Protein AF-A0AAN5C0Z8-F1 (afdb_monomer)

Structure (mmCIF, N/CA/C/O backbone):
data_AF-A0AAN5C0Z8-F1
#
_entry.id   AF-A0AAN5C0Z8-F1
#
loop_
_atom_site.group_PDB
_atom_site.id
_atom_site.type_symbol
_atom_site.label_atom_id
_atom_site.label_alt_id
_atom_site.label_comp_id
_atom_site.label_asym_id
_atom_site.label_entity_id
_atom_site.label_seq_id
_atom_site.pdbx_PDB_ins_code
_atom_site.Cartn_x
_atom_site.Cartn_y
_atom_site.Cartn_z
_atom_site.occupancy
_atom_site.B_iso_or_equiv
_atom_site.auth_seq_id
_atom_site.auth_comp_id
_atom_site.auth_asym_id
_atom_site.auth_atom_id
_atom_site.pdbx_PDB_model_num
ATOM 1 N N . MET A 1 1 ? -19.705 4.563 -16.775 1.00 42.06 1 MET A N 1
ATOM 2 C CA . MET A 1 1 ? -19.426 5.888 -16.173 1.00 42.06 1 MET A CA 1
ATOM 3 C C . MET A 1 1 ? -18.186 5.730 -15.316 1.00 42.06 1 MET A C 1
ATOM 5 O O . MET A 1 1 ? -18.200 4.785 -14.533 1.00 42.06 1 MET A O 1
ATOM 9 N N . PRO A 1 2 ? -17.132 6.552 -15.460 1.00 52.19 2 PRO A N 1
ATOM 10 C CA . PRO A 1 2 ? -15.995 6.450 -14.554 1.00 52.19 2 PRO A CA 1
ATOM 11 C C . PRO A 1 2 ? -16.487 6.781 -13.142 1.00 52.19 2 PRO A C 1
ATOM 13 O O . PRO A 1 2 ? -17.054 7.849 -12.907 1.00 52.19 2 PRO A O 1
ATOM 16 N N . ARG A 1 3 ? -16.362 5.817 -12.231 1.00 72.62 3 ARG A N 1
ATOM 17 C CA . ARG A 1 3 ? -16.708 5.975 -10.820 1.00 72.62 3 ARG A CA 1
ATOM 18 C C . ARG A 1 3 ? -15.417 6.318 -10.092 1.00 72.62 3 ARG A C 1
ATOM 20 O O . ARG A 1 3 ? -14.551 5.469 -9.947 1.00 72.62 3 ARG A O 1
ATOM 27 N N . GLY A 1 4 ? -15.259 7.579 -9.704 1.00 83.19 4 GLY A N 1
ATOM 28 C CA . GLY A 1 4 ? -14.237 7.941 -8.726 1.00 83.19 4 GLY A CA 1
ATOM 29 C C . GLY A 1 4 ? -14.660 7.461 -7.339 1.00 83.19 4 GLY A C 1
ATOM 30 O O . GLY A 1 4 ? -15.857 7.404 -7.044 1.00 83.19 4 GLY A O 1
ATOM 31 N N . LEU A 1 5 ? -13.692 7.144 -6.481 1.00 92.81 5 LEU A N 1
ATOM 32 C CA . LEU A 1 5 ? -13.952 6.880 -5.069 1.00 92.81 5 LEU A CA 1
ATOM 33 C C . LEU A 1 5 ? -13.829 8.167 -4.254 1.00 92.81 5 LEU A C 1
ATOM 35 O O . LEU A 1 5 ? -12.943 8.992 -4.472 1.00 92.81 5 LEU A O 1
ATOM 39 N N . SER A 1 6 ? -14.733 8.340 -3.290 1.00 95.12 6 SER A N 1
ATOM 40 C CA . SER A 1 6 ? -14.636 9.438 -2.332 1.00 95.12 6 SER A CA 1
ATOM 41 C C . SER A 1 6 ? -13.524 9.135 -1.336 1.00 95.12 6 SER A C 1
ATOM 43 O O . SER A 1 6 ? -13.657 8.212 -0.534 1.00 95.12 6 SER A O 1
ATOM 45 N N . THR A 1 7 ? -12.471 9.955 -1.329 1.00 96.81 7 THR A N 1
ATOM 46 C CA . THR A 1 7 ? -11.378 9.854 -0.352 1.00 96.81 7 THR A CA 1
ATOM 47 C C . THR A 1 7 ? -11.908 9.760 1.078 1.00 96.81 7 THR A C 1
ATOM 49 O O . THR A 1 7 ? -11.515 8.861 1.813 1.00 96.81 7 THR A O 1
ATOM 52 N N . LYS A 1 8 ? -12.881 10.605 1.453 1.00 97.69 8 LYS A N 1
ATOM 53 C CA . LYS A 1 8 ? -13.508 10.570 2.783 1.00 97.69 8 LYS A CA 1
ATOM 54 C C . LYS A 1 8 ? -14.092 9.191 3.117 1.00 97.69 8 LYS A C 1
ATOM 56 O O . LYS A 1 8 ? -13.819 8.671 4.192 1.00 97.69 8 LYS A O 1
ATOM 61 N N . LEU A 1 9 ? -14.873 8.600 2.209 1.00 96.44 9 LEU A N 1
ATOM 62 C CA . LEU A 1 9 ? -15.515 7.302 2.458 1.00 96.44 9 LEU A CA 1
ATOM 63 C C . LEU A 1 9 ? -14.497 6.162 2.581 1.00 96.44 9 LEU A C 1
ATOM 65 O O . LEU A 1 9 ? -14.704 5.248 3.379 1.00 96.44 9 LEU A O 1
ATOM 69 N N . VAL A 1 10 ? -13.400 6.221 1.820 1.00 97.69 10 VAL A N 1
ATOM 70 C CA . VAL A 1 10 ? -12.315 5.232 1.903 1.00 97.69 10 VAL A CA 1
ATOM 71 C C . VAL A 1 10 ? -11.598 5.322 3.251 1.00 97.69 10 VAL A C 1
ATOM 73 O O . VAL A 1 10 ? -11.408 4.294 3.896 1.00 97.69 10 VAL A O 1
ATOM 76 N N . PHE A 1 11 ? -11.285 6.530 3.733 1.00 97.81 11 PHE A N 1
ATOM 77 C CA . PHE A 1 11 ? -10.712 6.717 5.073 1.00 97.81 11 PHE A CA 1
ATOM 78 C C . PHE A 1 11 ? -11.661 6.237 6.180 1.00 97.81 11 PHE A C 1
ATOM 80 O O . PHE A 1 11 ? -11.259 5.429 7.010 1.00 97.81 11 PHE A O 1
ATOM 87 N N . GLU A 1 12 ? -12.944 6.616 6.141 1.00 98.06 12 GLU A N 1
ATOM 88 C CA . GLU A 1 12 ? -13.938 6.144 7.121 1.00 98.06 12 GLU A CA 1
ATOM 89 C C . GLU A 1 12 ? -14.072 4.612 7.137 1.00 98.06 12 GLU A C 1
ATOM 91 O O . GLU A 1 12 ? -14.392 4.012 8.168 1.00 98.06 12 GLU A O 1
ATOM 96 N N . ARG A 1 13 ? -13.871 3.954 5.989 1.00 97.56 13 ARG A N 1
ATOM 97 C CA . ARG A 1 13 ? -13.864 2.491 5.910 1.00 97.56 13 ARG A CA 1
ATOM 98 C C . ARG A 1 13 ? -12.573 1.897 6.467 1.00 97.56 13 ARG A C 1
ATOM 100 O O . ARG A 1 13 ? -12.656 0.939 7.233 1.00 97.56 13 ARG A O 1
ATOM 107 N N . SER A 1 14 ? -11.424 2.482 6.138 1.00 96.75 14 SER A N 1
ATOM 108 C CA . SER A 1 14 ? -10.122 2.100 6.696 1.00 96.75 14 SER A CA 1
ATOM 109 C C . SER A 1 14 ? -10.128 2.169 8.225 1.00 96.75 14 SER A C 1
ATOM 111 O O . SER A 1 14 ? -9.691 1.228 8.884 1.00 96.75 14 SER A O 1
ATOM 113 N N . ASP A 1 15 ? -10.706 3.221 8.805 1.00 96.62 15 ASP A N 1
ATOM 114 C CA . ASP A 1 15 ? -10.819 3.365 10.261 1.00 96.62 15 ASP A CA 1
ATOM 115 C C . ASP A 1 15 ? -11.615 2.209 10.889 1.00 96.62 15 ASP A C 1
ATOM 117 O O . ASP A 1 15 ? -11.227 1.666 11.923 1.00 96.62 15 ASP A O 1
ATOM 121 N N . LYS A 1 16 ? -12.697 1.763 10.233 1.00 97.12 16 LYS A N 1
ATOM 122 C CA . LYS A 1 16 ? -13.486 0.601 10.682 1.00 97.12 16 LYS A CA 1
ATOM 123 C C . LYS A 1 16 ? -12.697 -0.704 10.600 1.00 97.12 16 LYS A C 1
ATOM 125 O O . LYS A 1 16 ? -12.878 -1.567 11.455 1.00 97.12 16 LYS A O 1
ATOM 130 N N . PHE A 1 17 ? -11.851 -0.871 9.586 1.00 95.31 17 PHE A N 1
ATOM 131 C CA . PHE A 1 17 ? -10.997 -2.054 9.444 1.00 95.31 17 PHE A CA 1
ATOM 132 C C . PHE A 1 17 ? -9.941 -2.101 10.543 1.00 95.31 17 PHE A C 1
ATOM 134 O O . PHE A 1 17 ? -9.792 -3.120 11.215 1.00 95.31 17 PHE A O 1
ATOM 141 N N . ILE A 1 18 ? -9.267 -0.974 10.772 1.00 94.56 18 ILE A N 1
ATOM 142 C CA . ILE A 1 18 ? -8.286 -0.808 11.846 1.00 94.56 18 ILE A CA 1
ATOM 143 C C . ILE A 1 18 ? -8.930 -1.111 13.202 1.00 94.56 18 ILE A C 1
ATOM 145 O O . ILE A 1 18 ? -8.392 -1.916 13.960 1.00 94.56 18 ILE A O 1
ATOM 149 N N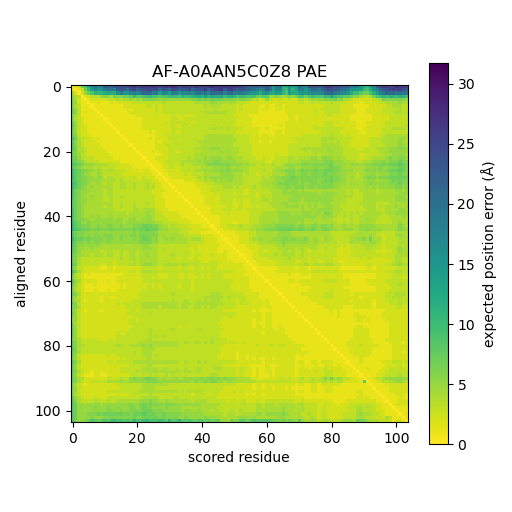 . ALA A 1 19 ? -10.107 -0.539 13.482 1.00 95.94 19 ALA A N 1
ATOM 150 C CA . ALA A 1 19 ? -10.832 -0.783 14.728 1.00 95.94 19 ALA A CA 1
ATOM 151 C C . ALA A 1 19 ? -11.140 -2.275 14.937 1.00 95.94 19 ALA A C 1
ATOM 153 O O . ALA A 1 19 ? -10.819 -2.818 15.989 1.00 95.94 19 ALA A O 1
ATOM 154 N N . ARG A 1 20 ? -11.668 -2.965 13.915 1.00 96.19 20 ARG A N 1
ATOM 155 C CA . ARG A 1 20 ? -11.967 -4.409 13.983 1.00 96.19 20 ARG A CA 1
ATOM 156 C C . ARG A 1 20 ? -10.730 -5.263 14.262 1.00 96.19 20 ARG A C 1
ATOM 158 O O . ARG A 1 20 ? -10.811 -6.214 15.032 1.00 96.19 20 ARG A O 1
ATOM 165 N N . ARG A 1 21 ? -9.591 -4.941 13.643 1.00 95.38 21 ARG A N 1
ATOM 166 C CA . ARG A 1 21 ? -8.324 -5.663 13.854 1.00 95.38 21 ARG A CA 1
ATOM 167 C C . ARG A 1 21 ? -7.804 -5.470 15.278 1.00 95.38 21 ARG A C 1
ATOM 169 O O . ARG A 1 21 ? -7.409 -6.437 15.922 1.00 95.38 21 ARG A O 1
ATOM 176 N N . ILE A 1 22 ? -7.885 -4.245 15.798 1.00 96.06 22 ILE A N 1
ATOM 177 C CA . ILE A 1 22 ? -7.540 -3.940 17.194 1.00 96.06 22 ILE A CA 1
ATOM 178 C C . ILE A 1 22 ? -8.473 -4.684 18.161 1.00 96.06 22 ILE A C 1
ATOM 180 O O . ILE A 1 22 ? -7.999 -5.295 19.116 1.00 96.06 22 ILE A O 1
ATOM 184 N N . GLU A 1 23 ? -9.784 -4.689 17.906 1.00 97.75 23 GLU A N 1
ATOM 185 C CA . GLU A 1 23 ? -10.771 -5.443 18.697 1.00 97.75 23 GLU A CA 1
ATOM 186 C C . GLU A 1 23 ? -10.501 -6.958 18.679 1.00 97.75 23 GLU A C 1
ATOM 188 O O . GLU A 1 23 ? -10.714 -7.633 19.686 1.00 97.75 23 GLU A O 1
ATOM 193 N N . ALA A 1 24 ? -9.979 -7.487 17.568 1.00 97.62 24 ALA A N 1
ATOM 194 C CA . ALA A 1 24 ? -9.542 -8.877 17.438 1.00 97.62 24 ALA A CA 1
ATOM 195 C C . ALA A 1 24 ? -8.196 -9.179 18.133 1.00 97.62 24 ALA A C 1
ATOM 197 O O . ALA A 1 24 ? -7.743 -10.324 18.121 1.00 97.62 24 ALA A O 1
ATOM 198 N N . GLY A 1 25 ? -7.562 -8.180 18.756 1.00 97.31 25 GLY A N 1
ATOM 199 C CA . GLY A 1 25 ? -6.299 -8.319 19.481 1.00 97.31 25 GLY A CA 1
ATOM 200 C C . GLY A 1 25 ? -5.045 -8.167 18.617 1.00 97.31 25 GLY A C 1
ATOM 201 O O . GLY A 1 25 ? -3.947 -8.455 19.095 1.00 97.31 25 GLY A O 1
ATOM 202 N N . GLU A 1 26 ? -5.169 -7.720 17.364 1.00 97.12 26 GLU A N 1
ATOM 203 C CA . GLU A 1 26 ? -4.000 -7.421 16.538 1.00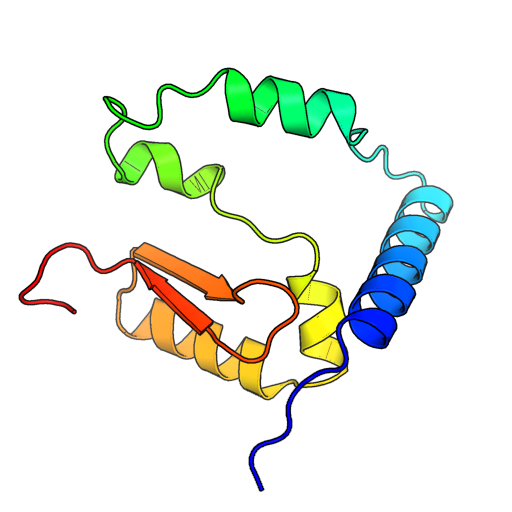 97.12 26 GLU A CA 1
ATOM 204 C C . GLU A 1 26 ? -3.279 -6.161 17.032 1.00 97.12 26 GLU A C 1
ATOM 206 O O . GLU A 1 26 ? -3.885 -5.115 17.271 1.00 97.12 26 GLU A O 1
ATOM 211 N N . VAL A 1 27 ? -1.950 -6.241 17.117 1.00 94.56 27 VAL A N 1
ATOM 212 C CA . VAL A 1 27 ? -1.092 -5.083 17.379 1.00 94.56 27 VAL A CA 1
ATOM 213 C C . VAL A 1 27 ? -0.675 -4.482 16.042 1.00 94.56 27 VAL A C 1
ATOM 215 O O . VAL A 1 27 ? 0.140 -5.054 15.317 1.00 94.56 27 VAL A O 1
ATOM 218 N N . LEU A 1 28 ? -1.251 -3.329 15.708 1.00 91.62 28 LEU A N 1
ATOM 219 C CA . LEU A 1 28 ? -0.931 -2.596 14.485 1.00 91.62 28 LEU A CA 1
ATOM 220 C C . LEU A 1 28 ? 0.170 -1.559 14.749 1.00 91.62 28 LEU A C 1
ATOM 222 O O . LEU A 1 28 ? 0.145 -0.910 15.796 1.00 91.62 28 LEU A O 1
ATOM 226 N N . PRO A 1 29 ? 1.116 -1.359 13.812 1.00 91.25 29 PRO A N 1
ATOM 227 C CA . PRO A 1 29 ? 2.142 -0.338 13.962 1.00 91.25 29 PRO A CA 1
ATOM 228 C C . PRO A 1 29 ? 1.511 1.055 13.941 1.00 91.25 29 PRO A C 1
ATOM 230 O O . PRO A 1 29 ? 0.698 1.375 13.067 1.00 91.25 29 PRO A O 1
ATOM 233 N N . SER A 1 30 ? 1.927 1.899 14.877 1.00 90.94 30 SER A N 1
ATOM 234 C CA . SER A 1 30 ? 1.558 3.310 14.926 1.00 90.94 30 SER A CA 1
ATOM 235 C C . SER A 1 30 ? 2.034 4.061 13.678 1.00 90.94 30 SER A C 1
ATOM 237 O O . SER A 1 30 ? 2.966 3.645 12.986 1.00 90.94 30 SER A O 1
ATOM 239 N N . GLN A 1 31 ? 1.422 5.216 13.403 1.00 88.31 31 GLN A N 1
ATOM 240 C CA . GLN A 1 31 ? 1.851 6.074 12.293 1.00 88.31 31 GLN A CA 1
ATOM 241 C C . GLN A 1 31 ? 3.321 6.495 12.430 1.00 88.31 31 GLN A C 1
ATOM 243 O O . GLN A 1 31 ? 4.039 6.530 11.436 1.00 88.31 31 GLN A O 1
ATOM 248 N N . SER A 1 32 ? 3.787 6.756 13.655 1.00 94.44 32 SER A N 1
ATOM 249 C CA . SER A 1 32 ? 5.181 7.122 13.919 1.00 94.44 32 SER A CA 1
ATOM 250 C C . SER A 1 32 ? 6.150 5.986 13.590 1.00 94.44 32 SER A C 1
ATOM 252 O O . SER A 1 32 ? 7.148 6.227 12.921 1.00 94.44 32 SER A O 1
ATOM 254 N N . GLU A 1 33 ? 5.838 4.744 13.979 1.00 93.69 33 GLU A N 1
ATOM 255 C CA . GLU A 1 33 ? 6.668 3.575 13.639 1.00 93.69 33 GLU A CA 1
ATOM 256 C C . GLU A 1 33 ? 6.700 3.315 12.128 1.00 93.69 33 GLU A C 1
ATOM 258 O O . GLU A 1 33 ? 7.726 2.911 11.582 1.00 93.69 33 GLU A O 1
ATOM 263 N N . GLN A 1 34 ? 5.580 3.533 11.432 1.00 90.88 34 GLN A N 1
ATOM 264 C CA . GLN A 1 34 ? 5.530 3.416 9.973 1.00 90.88 34 GLN A CA 1
ATOM 265 C C . GLN A 1 34 ? 6.370 4.507 9.297 1.00 90.88 34 GLN A C 1
ATOM 267 O O . GLN A 1 34 ? 7.118 4.212 8.363 1.00 90.88 34 GLN A O 1
ATOM 272 N N . LEU A 1 35 ? 6.286 5.747 9.787 1.00 91.62 35 LEU A N 1
ATOM 273 C CA . LEU A 1 35 ? 7.065 6.870 9.276 1.00 91.62 35 LEU A CA 1
ATOM 274 C C . LEU A 1 35 ? 8.566 6.660 9.499 1.00 91.62 35 LEU A C 1
ATOM 276 O O . LEU A 1 35 ? 9.342 6.844 8.567 1.00 91.62 35 LEU A O 1
ATOM 280 N N . GLU A 1 36 ? 8.975 6.230 10.692 1.00 95.44 36 GLU A N 1
ATOM 281 C CA . GLU A 1 36 ? 10.376 5.931 11.003 1.00 95.44 36 GLU A CA 1
ATOM 282 C C . GLU A 1 36 ? 10.936 4.849 10.072 1.00 95.44 36 GLU A C 1
ATOM 284 O O . GLU A 1 36 ? 11.998 5.035 9.476 1.00 95.44 36 GLU A O 1
ATOM 289 N N . LYS A 1 37 ? 10.185 3.759 9.858 1.00 92.00 37 LYS A N 1
ATOM 290 C CA . LYS A 1 37 ? 10.560 2.710 8.896 1.00 92.00 37 LYS A CA 1
ATOM 291 C C . LYS A 1 37 ? 10.701 3.255 7.476 1.00 92.00 37 LYS A C 1
ATOM 293 O O . LYS A 1 37 ? 11.662 2.912 6.799 1.00 92.00 37 LYS A O 1
ATOM 298 N N . CYS A 1 38 ? 9.764 4.093 7.032 1.00 92.19 38 CYS A N 1
ATOM 299 C CA . CYS A 1 38 ? 9.789 4.690 5.696 1.00 92.19 38 CYS A CA 1
ATOM 300 C C . CYS A 1 38 ? 11.009 5.604 5.495 1.00 92.19 38 CYS A C 1
ATOM 302 O O . CYS A 1 38 ? 11.690 5.519 4.473 1.00 92.19 38 CYS A O 1
ATOM 304 N N . LEU A 1 39 ? 11.311 6.446 6.487 1.00 94.38 39 LEU A N 1
ATOM 305 C CA . LEU A 1 39 ? 12.444 7.374 6.451 1.00 94.38 39 LEU A CA 1
ATOM 306 C C . LEU A 1 39 ? 13.800 6.674 6.617 1.00 94.38 39 LEU A C 1
ATOM 308 O O . LEU A 1 39 ? 14.816 7.220 6.200 1.00 94.38 39 LEU A O 1
ATOM 312 N N . GLY A 1 40 ? 13.825 5.476 7.206 1.00 95.06 40 GLY A N 1
ATOM 313 C CA . GLY A 1 40 ? 15.036 4.664 7.346 1.00 95.06 40 GLY A CA 1
ATOM 314 C C . GLY A 1 40 ? 15.501 3.974 6.057 1.00 95.06 40 GLY A C 1
ATOM 315 O O . GLY A 1 40 ? 16.583 3.391 6.043 1.00 95.06 40 GLY A O 1
ATOM 316 N N . ILE A 1 41 ? 14.707 4.013 4.984 1.00 94.88 41 ILE A N 1
ATOM 317 C CA . ILE A 1 41 ? 15.034 3.385 3.699 1.00 94.88 41 ILE A CA 1
ATOM 318 C C . ILE A 1 41 ? 15.774 4.390 2.809 1.00 94.88 41 ILE A C 1
ATOM 320 O O . ILE A 1 41 ? 15.293 5.497 2.570 1.00 94.88 41 ILE A O 1
ATOM 324 N N . ASP A 1 42 ? 16.916 3.987 2.245 1.00 95.56 42 ASP A N 1
ATOM 325 C CA . ASP A 1 42 ? 17.567 4.742 1.169 1.00 95.56 42 ASP A CA 1
ATOM 326 C C . ASP A 1 42 ? 16.859 4.464 -0.165 1.00 95.56 42 ASP A C 1
ATOM 328 O O . ASP A 1 42 ? 17.248 3.582 -0.935 1.00 95.56 42 ASP A O 1
ATOM 332 N N . TRP A 1 43 ? 15.794 5.217 -0.433 1.00 93.19 43 TRP A N 1
ATOM 333 C CA . TRP A 1 43 ? 14.992 5.096 -1.653 1.00 93.19 43 TRP A CA 1
ATOM 334 C C . TRP A 1 43 ? 15.768 5.405 -2.941 1.00 93.19 43 TRP A C 1
ATOM 336 O O . TRP A 1 43 ? 15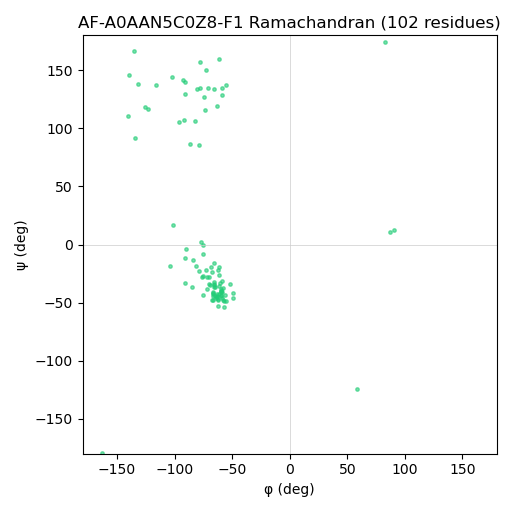.341 4.980 -4.011 1.00 93.19 43 TRP A O 1
ATOM 346 N N . GLY A 1 44 ? 16.878 6.147 -2.857 1.00 92.94 44 GLY A N 1
ATOM 347 C CA . GLY A 1 44 ? 17.660 6.561 -4.023 1.00 92.94 44 GLY A CA 1
ATOM 348 C C . GLY A 1 44 ? 18.665 5.507 -4.479 1.00 92.94 44 GLY A C 1
ATOM 349 O O . GLY A 1 44 ? 18.865 5.334 -5.681 1.00 92.94 44 GLY A O 1
ATOM 350 N N . SER A 1 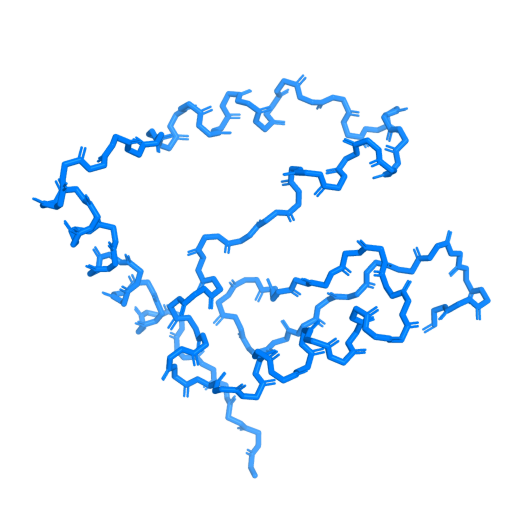45 ? 19.279 4.792 -3.533 1.00 95.19 45 SER A N 1
ATOM 351 C CA . SER A 1 45 ? 20.341 3.817 -3.837 1.00 95.19 45 SER A CA 1
ATOM 352 C C . SER A 1 45 ? 19.880 2.361 -3.757 1.00 95.19 45 SER A C 1
ATOM 354 O O . SER A 1 45 ? 20.546 1.466 -4.285 1.00 95.19 45 SER A O 1
ATOM 356 N N . THR A 1 46 ? 18.762 2.084 -3.083 1.00 94.19 46 THR A N 1
ATOM 357 C CA . THR A 1 46 ? 18.267 0.713 -2.926 1.00 94.19 46 THR A CA 1
ATOM 358 C C . THR A 1 46 ? 17.645 0.218 -4.230 1.00 94.19 46 THR A C 1
ATOM 360 O O . THR A 1 46 ? 16.744 0.840 -4.786 1.00 94.19 46 THR A O 1
ATOM 363 N N . SER A 1 47 ? 18.091 -0.946 -4.712 1.00 91.75 47 SER A N 1
ATOM 364 C CA . SER A 1 47 ? 17.496 -1.595 -5.888 1.00 91.75 47 SER A CA 1
ATOM 365 C C . SER A 1 47 ? 15.989 -1.799 -5.705 1.00 91.75 47 SER A C 1
ATOM 367 O O . SER A 1 47 ? 15.556 -2.285 -4.658 1.00 91.75 47 SER A O 1
ATOM 369 N N . PHE A 1 48 ? 15.198 -1.524 -6.750 1.00 87.81 48 PHE A N 1
ATOM 370 C CA . PHE A 1 48 ? 13.736 -1.646 -6.711 1.00 87.81 48 PHE A CA 1
ATOM 371 C C . PHE A 1 48 ? 13.264 -3.016 -6.203 1.00 87.81 48 PHE A C 1
ATOM 373 O O . PHE A 1 48 ? 12.262 -3.090 -5.498 1.00 87.81 48 PHE A O 1
ATOM 380 N N . ARG A 1 49 ? 14.007 -4.098 -6.494 1.00 89.62 49 ARG A N 1
ATOM 381 C CA . ARG A 1 49 ? 13.672 -5.459 -6.037 1.00 89.62 49 ARG A CA 1
ATOM 382 C C . ARG A 1 49 ? 13.618 -5.547 -4.511 1.00 89.62 49 ARG A C 1
ATOM 384 O O . ARG A 1 49 ? 12.726 -6.197 -3.975 1.00 89.62 49 ARG A O 1
ATOM 391 N N . HIS A 1 50 ?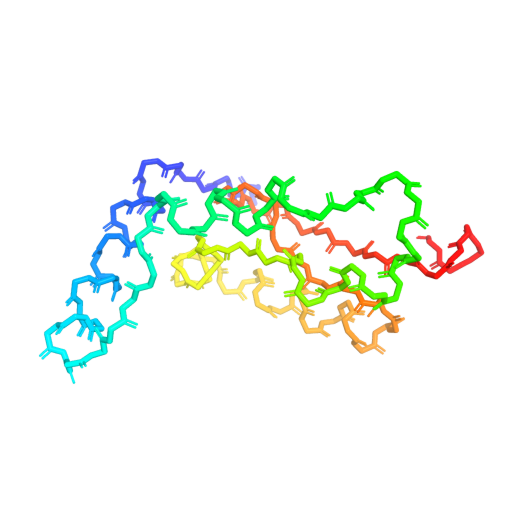 14.522 -4.849 -3.825 1.00 92.12 50 HIS A N 1
ATOM 392 C CA . HIS A 1 50 ? 14.550 -4.767 -2.364 1.00 92.12 50 HIS A CA 1
ATOM 393 C C . HIS A 1 50 ? 13.570 -3.730 -1.800 1.00 92.12 50 HIS A C 1
ATOM 395 O O . HIS A 1 50 ? 13.216 -3.820 -0.630 1.00 92.12 50 HIS A O 1
ATOM 401 N N . LEU A 1 51 ? 13.102 -2.777 -2.614 1.00 92.00 51 LEU A N 1
ATOM 402 C CA . LEU A 1 51 ? 12.082 -1.805 -2.208 1.00 92.00 51 LEU A CA 1
ATOM 403 C C . LEU A 1 51 ? 10.661 -2.384 -2.221 1.00 92.00 51 LEU A C 1
ATOM 405 O O . LEU A 1 51 ? 9.797 -1.885 -1.503 1.00 92.00 51 LEU A O 1
ATOM 409 N N . THR A 1 52 ? 10.414 -3.448 -2.995 1.00 92.56 52 THR A N 1
ATOM 410 C CA . THR A 1 52 ? 9.072 -4.033 -3.175 1.00 92.56 52 THR A CA 1
ATOM 411 C C . THR A 1 52 ? 8.286 -4.300 -1.882 1.00 92.56 52 THR A C 1
ATOM 413 O O . THR A 1 52 ? 7.105 -3.953 -1.866 1.00 92.56 52 THR A O 1
ATOM 416 N N . PRO A 1 53 ? 8.866 -4.812 -0.772 1.00 90.88 53 PRO A N 1
ATOM 417 C CA . PRO A 1 53 ? 8.092 -5.098 0.440 1.00 90.88 53 PRO A CA 1
ATOM 418 C C . PRO A 1 53 ? 7.579 -3.836 1.150 1.00 90.88 53 PRO A C 1
ATOM 420 O O . PRO A 1 53 ? 6.652 -3.907 1.957 1.00 90.88 53 PRO A O 1
ATOM 423 N N . TYR A 1 54 ? 8.179 -2.680 0.859 1.00 91.00 54 TYR A N 1
ATOM 424 C CA . TYR A 1 54 ? 7.813 -1.392 1.446 1.00 91.00 54 TYR A CA 1
ATOM 425 C C . TYR A 1 54 ? 6.765 -0.639 0.617 1.00 91.00 54 TYR A C 1
ATOM 427 O O . TYR A 1 54 ? 6.191 0.334 1.098 1.00 91.00 54 TYR A O 1
ATOM 435 N N . LEU A 1 55 ? 6.485 -1.094 -0.609 1.00 91.25 55 LEU A N 1
ATOM 436 C CA . LEU A 1 55 ? 5.476 -0.511 -1.490 1.00 91.25 55 LEU A CA 1
ATOM 437 C C . LEU A 1 55 ? 4.106 -1.122 -1.190 1.00 91.25 55 LEU A C 1
ATOM 439 O O . LEU A 1 55 ? 3.684 -2.100 -1.805 1.00 91.25 55 LEU A O 1
ATOM 443 N N . ASN A 1 56 ? 3.405 -0.535 -0.227 1.00 91.56 56 ASN A N 1
ATOM 444 C CA . ASN A 1 56 ? 2.047 -0.921 0.136 1.00 91.56 56 ASN A CA 1
ATOM 445 C C . ASN A 1 56 ? 1.154 0.311 0.326 1.00 91.56 56 ASN A C 1
ATOM 447 O O . ASN A 1 56 ? 1.625 1.445 0.384 1.00 91.56 56 ASN A O 1
ATOM 451 N N . ASN A 1 57 ? -0.153 0.073 0.391 1.00 94.62 57 ASN A N 1
ATOM 452 C CA . ASN A 1 57 ? -1.154 1.098 0.630 1.00 94.62 57 ASN A CA 1
ATOM 453 C C . ASN A 1 57 ? -2.221 0.528 1.563 1.00 94.62 57 ASN A C 1
ATOM 455 O O . ASN A 1 57 ? -3.005 -0.341 1.180 1.00 94.62 57 ASN A O 1
ATOM 459 N N . ASN A 1 58 ? -2.254 1.038 2.788 1.00 92.94 58 ASN A N 1
ATOM 460 C CA . ASN A 1 58 ? -3.191 0.627 3.828 1.00 92.94 58 ASN A CA 1
ATOM 461 C C . ASN A 1 58 ? -4.660 0.965 3.510 1.00 92.94 58 ASN A C 1
ATOM 463 O O . ASN A 1 58 ? -5.550 0.398 4.135 1.00 92.94 58 ASN A O 1
ATOM 467 N N . LEU A 1 59 ? -4.930 1.840 2.537 1.00 96.69 59 LEU A N 1
ATOM 468 C CA . LEU A 1 59 ? -6.291 2.153 2.089 1.00 96.69 59 LEU A CA 1
ATOM 469 C C . LEU A 1 59 ? -6.834 1.166 1.050 1.00 96.69 59 LEU A C 1
ATOM 471 O O . LEU A 1 59 ? -8.030 1.198 0.763 1.00 96.69 59 LEU A O 1
ATOM 475 N N . GLN A 1 60 ? -5.988 0.314 0.464 1.00 97.00 60 GLN A N 1
ATOM 476 C CA . GLN A 1 60 ? -6.387 -0.537 -0.657 1.00 97.00 60 GLN A CA 1
ATOM 477 C C . GLN A 1 60 ? -7.496 -1.518 -0.278 1.00 97.00 60 GLN A C 1
ATOM 479 O O . GLN A 1 60 ? -8.496 -1.600 -0.981 1.00 97.00 60 GLN A O 1
ATOM 484 N N . GLU A 1 61 ? -7.358 -2.204 0.856 1.00 95.19 61 GLU A N 1
ATOM 485 C CA . GLU A 1 61 ? -8.359 -3.169 1.327 1.00 95.19 61 GLU A CA 1
ATOM 486 C C . GLU A 1 61 ? -9.734 -2.503 1.514 1.00 95.19 61 GLU A C 1
ATOM 488 O O . GLU A 1 61 ? -10.766 -3.032 1.109 1.00 95.19 61 GLU A O 1
ATOM 493 N N . ALA A 1 62 ? -9.741 -1.284 2.063 1.00 96.44 62 ALA A N 1
ATOM 494 C CA . ALA A 1 62 ? -10.950 -0.494 2.255 1.00 96.44 62 ALA A CA 1
ATOM 495 C C . ALA A 1 62 ? -11.555 -0.001 0.928 1.00 96.44 62 ALA A C 1
ATOM 497 O O . ALA A 1 62 ? -12.777 0.094 0.803 1.00 96.44 62 ALA A O 1
ATOM 498 N N . ALA A 1 63 ? -10.719 0.328 -0.060 1.00 96.56 63 ALA A N 1
ATOM 499 C CA . ALA A 1 63 ? -11.164 0.753 -1.383 1.00 96.56 63 ALA A CA 1
ATOM 500 C C . ALA A 1 63 ? -11.747 -0.411 -2.204 1.00 96.56 63 ALA A C 1
ATOM 502 O O . ALA A 1 63 ? -12.763 -0.220 -2.873 1.00 96.56 63 ALA A O 1
ATOM 503 N N . GLU A 1 64 ? -11.168 -1.613 -2.102 1.00 95.88 64 GLU A N 1
ATOM 504 C CA . GLU A 1 64 ? -11.642 -2.829 -2.785 1.00 95.88 64 GLU A CA 1
ATOM 505 C C . GLU A 1 64 ? -13.067 -3.240 -2.357 1.00 95.88 64 GLU A C 1
ATOM 507 O O . GLU A 1 64 ? -13.800 -3.826 -3.153 1.00 95.88 64 GLU A O 1
ATOM 512 N N . GLU A 1 65 ? -13.519 -2.881 -1.146 1.00 95.12 65 GLU A N 1
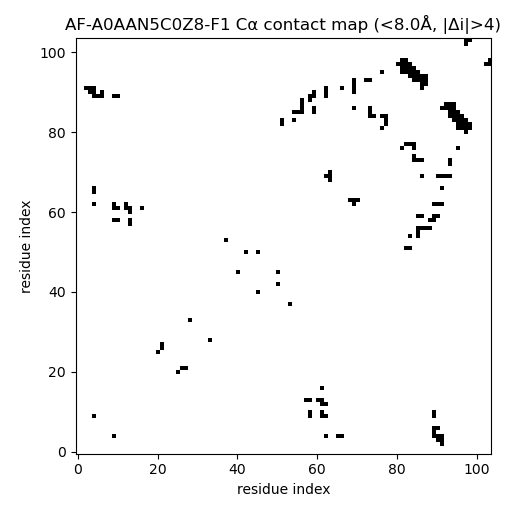ATOM 513 C CA . GLU A 1 65 ? -14.920 -3.089 -0.737 1.00 95.12 65 GLU A CA 1
ATOM 514 C C . GLU A 1 65 ? -15.918 -2.177 -1.468 1.00 95.12 65 GLU A C 1
ATOM 516 O O . GLU A 1 65 ? -17.096 -2.525 -1.595 1.00 95.12 65 GLU A O 1
ATOM 521 N N . PHE A 1 66 ? -15.486 -0.993 -1.909 1.00 95.00 66 PHE A N 1
ATOM 522 C CA . PHE A 1 66 ? -16.334 -0.068 -2.665 1.00 95.00 66 PHE A CA 1
ATOM 523 C C . PHE A 1 66 ? -16.235 -0.291 -4.171 1.00 95.00 66 PHE A C 1
ATOM 525 O O . PHE A 1 66 ? -17.222 -0.082 -4.881 1.00 95.00 66 PHE A O 1
ATOM 532 N N . ASP A 1 67 ? -15.059 -0.697 -4.644 1.00 94.56 67 ASP A N 1
ATOM 533 C CA . ASP A 1 67 ? -14.787 -0.971 -6.047 1.00 94.56 67 ASP A CA 1
ATOM 534 C C . ASP A 1 67 ? -14.009 -2.291 -6.212 1.00 94.56 67 ASP A C 1
ATOM 536 O O . ASP A 1 67 ? -12.772 -2.302 -6.196 1.00 94.56 67 ASP A O 1
ATOM 540 N N . PRO A 1 68 ? -14.722 -3.421 -6.390 1.00 94.19 68 PRO A N 1
ATOM 541 C CA . PRO A 1 68 ? -14.102 -4.730 -6.585 1.00 94.19 68 PRO A CA 1
ATOM 542 C C . PRO A 1 68 ? -13.217 -4.824 -7.836 1.00 94.19 68 PRO A C 1
ATOM 544 O O . PRO A 1 68 ? -12.362 -5.717 -7.907 1.00 94.19 68 PRO A O 1
ATOM 547 N N . ASP A 1 69 ? -13.386 -3.919 -8.811 1.00 94.94 69 ASP A N 1
ATOM 548 C CA . ASP A 1 69 ? -12.582 -3.902 -10.036 1.00 94.94 69 ASP A CA 1
ATOM 549 C C . ASP A 1 69 ? -11.122 -3.526 -9.741 1.00 94.94 69 ASP A C 1
ATOM 551 O O . ASP A 1 69 ? -10.228 -3.964 -10.468 1.00 94.94 69 ASP A O 1
ATOM 555 N N . ILE A 1 70 ? -10.849 -2.825 -8.629 1.00 96.12 70 ILE A N 1
ATOM 556 C CA . ILE A 1 70 ? -9.482 -2.599 -8.129 1.00 96.12 70 ILE A CA 1
ATOM 557 C C . ILE A 1 70 ? -8.802 -3.951 -7.896 1.00 96.12 70 ILE A C 1
ATOM 559 O O . ILE A 1 70 ? -7.755 -4.234 -8.476 1.00 96.12 70 ILE A O 1
ATOM 563 N N . GLY A 1 71 ? -9.425 -4.843 -7.124 1.00 96.62 71 GLY A N 1
ATOM 564 C CA . GLY A 1 71 ? -8.863 -6.165 -6.845 1.00 96.62 71 GLY A CA 1
ATOM 565 C C . GLY A 1 71 ? -8.679 -7.009 -8.113 1.00 96.62 71 GLY A C 1
ATOM 566 O O . GLY A 1 71 ? -7.704 -7.757 -8.222 1.00 96.62 71 GLY A O 1
ATOM 567 N N . VAL A 1 72 ? -9.589 -6.885 -9.089 1.00 97.38 72 VAL A N 1
ATOM 568 C CA . VAL A 1 72 ? -9.458 -7.529 -10.409 1.00 97.38 72 VAL A CA 1
ATOM 569 C C . VAL A 1 72 ? -8.228 -7.000 -11.145 1.00 97.38 72 VAL A C 1
ATOM 571 O O . VAL A 1 72 ? -7.376 -7.797 -11.537 1.00 97.38 72 VAL A O 1
ATOM 574 N N . ALA A 1 73 ? -8.090 -5.682 -11.282 1.00 97.12 73 ALA A N 1
ATOM 575 C CA . ALA A 1 73 ? -6.970 -5.055 -11.978 1.00 97.12 73 ALA A CA 1
ATOM 576 C C . ALA A 1 73 ? -5.622 -5.405 -11.331 1.00 97.12 73 ALA A C 1
ATOM 578 O O . ALA A 1 73 ? -4.675 -5.766 -12.028 1.00 97.12 73 ALA A O 1
ATOM 579 N N . LEU A 1 74 ? -5.542 -5.382 -9.998 1.00 97.94 74 LEU A N 1
ATOM 580 C CA . LEU A 1 74 ? -4.320 -5.732 -9.273 1.00 97.94 74 LEU A CA 1
ATOM 581 C C . LEU A 1 74 ? -3.933 -7.206 -9.436 1.00 97.94 74 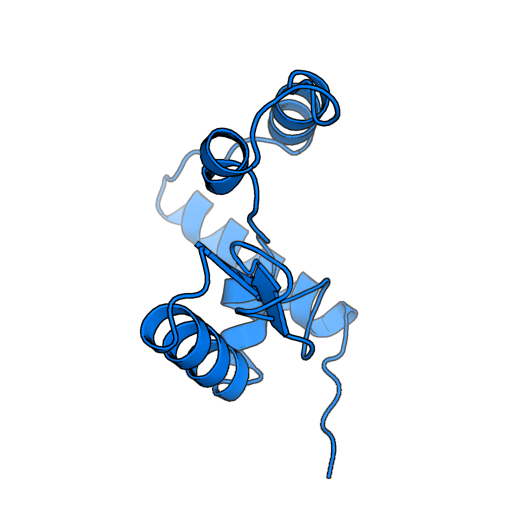LEU A C 1
ATOM 583 O O . LEU A 1 74 ? -2.743 -7.515 -9.485 1.00 97.94 74 LEU A O 1
ATOM 587 N N . ARG A 1 75 ? -4.906 -8.123 -9.537 1.00 98.25 75 ARG A N 1
ATOM 588 C CA . ARG A 1 75 ? -4.629 -9.527 -9.891 1.00 98.25 75 ARG A CA 1
ATOM 589 C C . ARG A 1 75 ? -4.111 -9.650 -11.321 1.00 98.25 75 ARG A C 1
ATOM 591 O O . ARG A 1 75 ? -3.080 -10.283 -11.518 1.00 98.25 75 ARG A O 1
ATOM 598 N N . MET A 1 76 ? -4.772 -9.001 -12.279 1.00 98.25 76 MET A N 1
ATOM 599 C CA . MET A 1 76 ? -4.372 -9.027 -13.691 1.00 98.25 76 MET A CA 1
ATOM 600 C C . MET A 1 76 ? -2.961 -8.473 -13.906 1.00 98.25 76 MET A C 1
ATOM 602 O O . MET A 1 76 ? -2.189 -9.063 -14.653 1.00 98.25 76 MET A O 1
ATOM 606 N N . GLY A 1 77 ? -2.578 -7.400 -13.208 1.00 97.94 77 GLY A N 1
ATOM 607 C CA . GLY A 1 77 ? -1.211 -6.877 -13.275 1.00 97.94 77 GLY A CA 1
ATOM 608 C C . GLY A 1 77 ? -0.155 -7.874 -12.804 1.00 97.94 77 GLY A C 1
ATOM 609 O O . GLY A 1 77 ? 0.870 -8.039 -13.462 1.00 97.94 77 GLY A O 1
ATOM 610 N N . ARG A 1 78 ? -0.419 -8.591 -11.702 1.00 97.19 78 ARG A N 1
ATOM 611 C CA . ARG A 1 78 ? 0.476 -9.656 -11.222 1.00 97.19 78 ARG A CA 1
ATOM 612 C C . ARG A 1 78 ? 0.586 -10.800 -12.228 1.00 97.19 78 ARG A C 1
ATOM 614 O O . ARG A 1 78 ? 1.686 -11.278 -12.476 1.00 97.19 78 ARG A O 1
ATOM 621 N N . GLU A 1 79 ? -0.531 -11.218 -12.820 1.00 98.12 79 GLU A N 1
ATOM 622 C CA . GLU A 1 79 ? -0.553 -12.267 -13.852 1.00 98.12 79 GLU A CA 1
ATOM 623 C C . GLU A 1 79 ? 0.173 -11.841 -15.138 1.00 98.12 79 GLU A C 1
ATOM 625 O O . GLU A 1 79 ? 0.828 -12.665 -15.771 1.00 98.12 79 GLU A O 1
ATOM 630 N N . ALA A 1 80 ? 0.135 -10.549 -15.478 1.00 97.31 80 ALA A N 1
ATOM 631 C CA . ALA A 1 80 ? 0.890 -9.950 -16.580 1.00 97.31 80 ALA A CA 1
ATOM 632 C C . ALA A 1 80 ? 2.385 -9.714 -16.261 1.00 97.31 80 ALA A C 1
ATOM 634 O O . ALA A 1 80 ? 3.123 -9.180 -17.090 1.00 97.31 80 ALA A O 1
ATOM 635 N N . GLY A 1 81 ? 2.848 -10.101 -15.068 1.00 96.69 81 GLY A N 1
ATOM 636 C CA . GLY A 1 81 ? 4.259 -10.052 -14.686 1.00 96.69 81 GLY A CA 1
ATOM 637 C C . GLY A 1 81 ? 4.719 -8.753 -14.023 1.00 96.69 81 GLY A C 1
ATOM 638 O O . GLY A 1 81 ? 5.924 -8.559 -13.872 1.00 96.69 81 GLY A O 1
ATOM 639 N N . ALA A 1 82 ? 3.812 -7.863 -13.607 1.00 96.62 82 ALA A N 1
ATOM 640 C CA . ALA A 1 82 ? 4.192 -6.681 -12.832 1.00 96.62 82 ALA A CA 1
ATOM 641 C C . ALA A 1 82 ? 4.900 -7.082 -11.526 1.00 96.62 82 ALA A C 1
ATOM 643 O O . ALA A 1 82 ? 4.424 -7.946 -10.785 1.00 96.62 82 ALA A O 1
ATOM 644 N N . ILE A 1 83 ? 6.011 -6.413 -11.207 1.00 95.56 83 ILE A N 1
ATOM 645 C CA . ILE A 1 83 ? 6.793 -6.657 -9.984 1.00 95.56 83 ILE A CA 1
ATOM 646 C C . ILE A 1 83 ? 5.994 -6.261 -8.741 1.00 95.56 83 ILE A C 1
ATOM 648 O O . ILE A 1 83 ? 6.018 -6.959 -7.730 1.00 95.56 83 ILE A O 1
ATOM 652 N N . VAL A 1 84 ? 5.283 -5.136 -8.822 1.00 96.31 84 VAL A N 1
ATOM 653 C CA . VAL A 1 84 ? 4.328 -4.673 -7.811 1.00 96.31 84 VAL A CA 1
ATOM 654 C C . VAL A 1 84 ? 3.049 -4.273 -8.527 1.00 96.31 84 VAL A C 1
ATOM 656 O O . VAL A 1 84 ? 3.092 -3.638 -9.576 1.00 96.31 84 VAL A O 1
ATOM 659 N N . SER A 1 85 ? 1.906 -4.638 -7.959 1.00 97.38 85 SER A N 1
ATOM 660 C CA . SER A 1 85 ? 0.593 -4.134 -8.366 1.00 97.38 85 SER A CA 1
ATOM 661 C C . SER A 1 85 ? -0.061 -3.509 -7.144 1.00 97.38 85 SER A C 1
ATOM 663 O O . SER A 1 85 ? -0.315 -4.221 -6.170 1.00 97.38 85 SER A O 1
ATOM 665 N N . LEU A 1 86 ? -0.316 -2.201 -7.188 1.00 97.19 86 LEU A N 1
ATOM 666 C CA . LEU A 1 86 ? -0.800 -1.423 -6.047 1.00 97.19 86 LEU A CA 1
ATOM 667 C C . LEU A 1 86 ? -1.859 -0.401 -6.465 1.00 97.19 86 LEU A C 1
ATOM 669 O O . LEU A 1 86 ? -1.761 0.196 -7.530 1.00 97.19 86 LEU A O 1
ATOM 673 N N . MET A 1 87 ? -2.840 -0.123 -5.613 1.00 97.00 87 MET A N 1
ATOM 674 C CA . MET A 1 87 ? -3.729 1.026 -5.802 1.00 97.00 87 MET A CA 1
ATOM 675 C C . MET A 1 87 ? -3.053 2.347 -5.374 1.00 97.00 87 MET A C 1
ATOM 677 O O . MET A 1 87 ? -2.481 2.446 -4.286 1.00 97.00 87 MET A O 1
ATOM 681 N N . ALA A 1 88 ? -3.174 3.401 -6.185 1.00 95.19 88 ALA A N 1
ATOM 682 C CA . ALA A 1 88 ? -2.707 4.746 -5.847 1.00 95.19 88 ALA A CA 1
ATOM 683 C C . ALA A 1 88 ? -3.697 5.496 -4.942 1.00 95.19 88 ALA A C 1
ATOM 685 O O . ALA A 1 88 ? -4.891 5.582 -5.237 1.00 95.19 88 ALA A O 1
ATOM 686 N N . GLY A 1 89 ? -3.186 6.129 -3.881 1.00 95.25 89 GLY A N 1
ATOM 687 C CA . GLY A 1 89 ? -3.969 7.026 -3.026 1.00 95.25 89 GLY A CA 1
ATOM 688 C C . GLY A 1 89 ? -5.189 6.338 -2.406 1.00 95.25 89 GLY A C 1
ATOM 689 O O . GLY A 1 89 ? -5.051 5.317 -1.746 1.00 95.25 89 GLY A O 1
ATOM 690 N N . SER A 1 90 ? -6.383 6.893 -2.623 1.00 96.31 90 SER A N 1
ATOM 691 C CA . SER A 1 90 ? -7.671 6.305 -2.212 1.00 96.31 90 SER A CA 1
ATOM 692 C C . SER A 1 90 ? -8.426 5.619 -3.363 1.00 96.31 90 SER A C 1
ATOM 694 O O . SER A 1 90 ? -9.637 5.430 -3.265 1.00 96.31 90 SER A O 1
ATOM 696 N N . GLY A 1 91 ? -7.743 5.310 -4.470 1.00 93.81 91 GLY A N 1
ATOM 697 C CA . GLY A 1 91 ? -8.346 4.738 -5.674 1.00 93.81 91 GLY A CA 1
ATOM 698 C C . GLY A 1 91 ? -8.991 5.769 -6.614 1.00 93.81 91 GLY A C 1
ATOM 699 O O . GLY A 1 91 ? -9.057 6.961 -6.317 1.00 93.81 91 GLY A O 1
ATOM 700 N N . THR A 1 92 ? -9.467 5.350 -7.790 1.00 94.44 92 THR A N 1
ATOM 701 C CA . THR A 1 92 ? -9.495 3.961 -8.311 1.00 94.44 92 THR A CA 1
ATOM 702 C C . THR A 1 92 ? -8.253 3.572 -9.119 1.00 94.44 92 THR A C 1
ATOM 704 O O . THR A 1 92 ? -8.110 2.421 -9.526 1.00 94.44 92 THR A O 1
ATOM 707 N N . THR A 1 93 ? -7.331 4.510 -9.346 1.00 95.06 93 THR A N 1
ATOM 708 C CA . THR A 1 93 ? -6.127 4.279 -10.151 1.0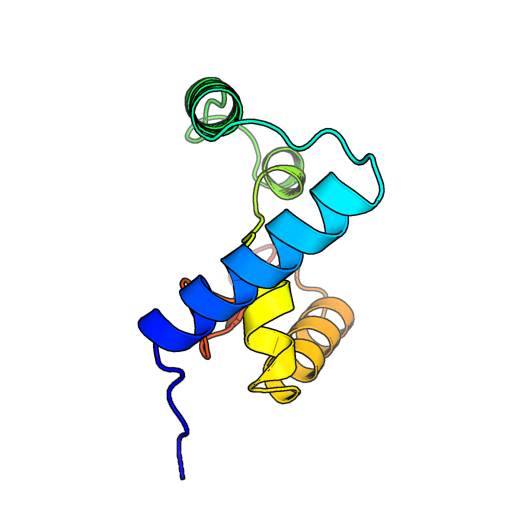0 95.06 93 THR A CA 1
ATOM 709 C C . THR A 1 93 ? -5.271 3.148 -9.578 1.00 95.06 93 THR A C 1
ATOM 711 O O . THR A 1 93 ? -4.903 3.173 -8.404 1.00 95.06 93 THR A O 1
ATOM 714 N N . CYS A 1 94 ? -4.908 2.186 -10.427 1.00 96.44 94 CYS A N 1
ATOM 715 C CA . CYS A 1 94 ? -3.944 1.130 -10.124 1.00 96.44 94 CYS A CA 1
ATOM 716 C C . CYS A 1 94 ? -2.589 1.444 -10.776 1.00 96.44 94 CYS A C 1
ATOM 718 O O . CYS A 1 94 ? -2.534 1.994 -11.875 1.00 96.44 94 CYS A O 1
ATOM 720 N N . LEU A 1 95 ? -1.510 1.098 -10.084 1.00 97.00 95 LEU A N 1
ATOM 721 C CA . LEU A 1 95 ? -0.117 1.264 -10.479 1.00 97.00 95 LEU A CA 1
ATOM 722 C C . LEU A 1 95 ? 0.525 -0.114 -10.611 1.00 97.00 95 LEU A C 1
ATOM 724 O O . LEU A 1 95 ? 0.358 -0.973 -9.741 1.00 97.00 95 LEU A O 1
ATOM 728 N N . PHE A 1 96 ? 1.305 -0.290 -11.671 1.00 96.88 96 PHE A N 1
ATOM 729 C CA . PHE A 1 96 ? 2.024 -1.522 -11.960 1.00 96.88 96 PHE A CA 1
ATOM 730 C C . PHE A 1 96 ? 3.502 -1.186 -12.141 1.00 96.88 96 PHE A C 1
ATOM 732 O O . PHE A 1 96 ? 3.855 -0.392 -13.009 1.00 96.88 96 PHE A O 1
ATOM 739 N N . LEU A 1 97 ? 4.363 -1.744 -11.291 1.00 95.25 97 LEU A N 1
ATOM 740 C CA . LEU A 1 97 ? 5.808 -1.582 -11.422 1.00 95.25 97 LEU A CA 1
ATOM 741 C C . LEU A 1 97 ? 6.328 -2.594 -12.448 1.00 95.25 97 LEU A C 1
ATOM 743 O O . LEU A 1 97 ? 6.388 -3.789 -12.151 1.00 95.25 97 LEU A O 1
ATOM 747 N N . ALA A 1 98 ? 6.687 -2.109 -13.634 1.00 94.81 98 ALA A N 1
ATOM 748 C CA . ALA A 1 98 ? 7.340 -2.888 -14.683 1.00 94.81 98 ALA A CA 1
ATOM 749 C C . ALA A 1 98 ? 8.838 -3.081 -14.393 1.00 94.81 98 ALA A C 1
ATOM 751 O O . ALA A 1 98 ? 9.433 -2.333 -13.609 1.00 94.81 98 ALA A O 1
ATOM 752 N N . GLY A 1 99 ? 9.443 -4.118 -14.980 1.00 91.75 99 GLY A N 1
ATOM 753 C CA . GLY A 1 99 ? 10.871 -4.416 -14.787 1.00 91.75 99 GLY A CA 1
ATOM 754 C C . GLY A 1 99 ? 11.810 -3.503 -15.562 1.00 91.75 99 GLY A C 1
ATOM 755 O O . GLY A 1 99 ? 12.935 -3.259 -15.122 1.00 91.75 99 GLY A O 1
ATOM 756 N N . ASP A 1 100 ? 11.319 -2.997 -16.682 1.00 92.88 100 ASP A N 1
ATOM 757 C CA . ASP A 1 100 ? 11.994 -2.131 -17.633 1.00 92.88 100 ASP A CA 1
ATOM 758 C C . ASP A 1 100 ? 10.933 -1.457 -18.525 1.00 92.88 100 ASP A C 1
ATOM 760 O O . ASP A 1 100 ? 9.731 -1.635 -18.327 1.00 92.88 100 ASP A O 1
ATOM 764 N N . GLU A 1 101 ? 11.387 -0.638 -19.473 1.00 94.38 101 GLU A N 1
ATOM 765 C CA . GLU A 1 101 ? 10.526 0.079 -20.419 1.00 94.38 101 GLU A CA 1
ATOM 766 C C . GLU A 1 101 ? 9.896 -0.842 -21.473 1.00 94.38 101 GLU A C 1
ATOM 768 O O . GLU A 1 101 ? 8.811 -0.541 -21.951 1.00 94.38 101 GLU A O 1
ATOM 773 N N . GLU A 1 102 ? 10.536 -1.961 -21.831 1.00 96.00 102 GLU A N 1
ATOM 774 C CA . GLU A 1 102 ? 9.982 -2.900 -22.818 1.00 96.00 102 GLU A CA 1
ATOM 775 C C . GLU A 1 102 ? 8.761 -3.640 -22.258 1.00 96.00 102 GLU A C 1
ATOM 777 O O . GLU A 1 102 ? 7.818 -3.943 -22.990 1.00 96.00 102 GLU A O 1
ATOM 782 N N . HIS A 1 103 ? 8.766 -3.917 -20.953 1.00 93.44 103 HIS A N 1
ATOM 783 C CA . HIS A 1 103 ? 7.634 -4.510 -20.246 1.00 93.44 103 HIS A CA 1
ATOM 784 C C . HIS A 1 103 ? 6.475 -3.529 -19.985 1.00 93.44 103 HIS A C 1
ATOM 786 O O . HIS A 1 103 ? 5.341 -3.987 -19.834 1.00 93.44 103 HIS A O 1
ATOM 792 N N . ALA A 1 104 ? 6.751 -2.224 -19.883 1.00 87.50 104 ALA A N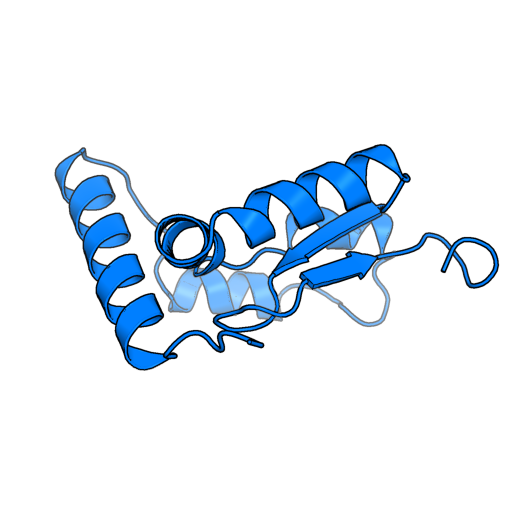 1
ATOM 793 C CA . ALA A 1 104 ? 5.792 -1.193 -19.461 1.00 87.50 104 ALA A CA 1
ATOM 794 C C . ALA A 1 104 ? 4.715 -0.873 -20.514 1.00 87.50 104 ALA A C 1
ATOM 796 O O . ALA A 1 104 ? 3.540 -0.725 -20.098 1.00 87.50 104 ALA A O 1
#

pLDDT: mean 93.67, std 7.4, range [42.06, 98.25]

InterPro domains:
  IPR013750 GHMP kinase, C-terminal domain [PF08544] (56-104)
  IPR036554 GHMP kinase, C-terminal domain superfamily [G3DSA:3.30.70.890] (1-104)
  IPR036554 GHMP kinase, C-terminal domain superfamily [SSF55060] (3-104)

Foldseek 3Di:
DDDWDDLVQLVVQLVVVVVVCVVVVDDDDDPVRLVVVVVPDPPPPDDVLVCQVNPADSSQVSLCVVPVVQVVVQVVLVVLPFSHWYAPRNDDDIDGHDPDPVSD

Radius of gyration: 15.41 Å; Cα contacts (8 Å, |Δi|>4): 105; chains: 1; bounding box: 40×23×42 Å

Nearest PDB structures (foldseek):
  3pyf-assembly1_A  TM=7.601E-01  e=4.240E-05  Mycobacterium tuberculosis
  4ed4-assembly1_A  TM=7.545E-01  e=6.282E-05  Mycobacteroides abscessus ATCC 19977
  4emd-assembly1_A  TM=7.527E-01  e=1.133E-04  Mycobacteroides abscessus ATCC 19977
  1uek-assembly1_A  TM=7.175E-01  e=3.381E-02  Thermus thermophilus

Mean predicted aligned error: 3.47 Å

Secondary structure (DSSP, 8-state):
------HHHHHHHHHHHHHHHHHTT--PPPHHHHHHHHHTS-TTTS-HHHHGGG---TTHHHHHTT-HHHHHHHHHHHHTT-SEEEE-TTSS-EEEE-SSTTT-

Sequence (104 aa):
MPRGLSTKLVFERSDKFIARRIEAGEVLPSQSEQLEKCLGIDWGSTSFRHLTPYLNNNLQEAAEEFDPDIGVALRMGREAGAIVSLMAGSGTTCLFLAGDEEHA

Solvent-accessible surface area (backbone atoms only — not comparable to full-atom values): 6261 Å² total; per-residue (Å²): 129,93,73,78,51,57,54,68,62,27,51,61,40,30,54,54,52,53,49,52,41,46,74,72,66,51,88,75,81,49,73,65,60,51,48,53,58,59,70,70,51,61,77,87,79,52,56,66,83,77,46,51,90,75,70,76,55,87,40,43,71,34,32,31,76,79,39,57,61,47,55,50,52,39,50,51,34,44,76,73,60,28,78,41,48,44,57,46,82,51,44,67,52,73,45,66,41,51,91,48,78,90,74,97

Organism: Aspergillus oryzae (NCBI:txid5062)